Protein AF-A0A7W0SWQ0-F1 (afdb_monomer_lite)

pLDDT: mean 81.42, std 15.68, range [45.0, 95.19]

Foldseek 3Di:
DDDDDDDDDPCDDPPPPDVPDDDPLLVVQLVVCVVVVHDSVLSVVLSVVCVVVQVVCVVVVHDRDSVVSNVSSVVVSVVD

Secondary structure (DSSP, 8-state):
------------------S-S--HHHHHHHHHHHHTT--HHHHHHHHHHHHHHHHHHHHTT----HHHHHHHHHHHHTT-

Radius of gyration: 19.51 Å; chains: 1; bounding box: 30×20×73 Å

Sequence (80 aa):
LGTGPDTGSSSVPEESSTPTGEPTWRRSLMQALLGLGWNPREAEAAVQAVAPHAEERIERGHSVEVGVLLRQALSSLDRL

Structure (mmCIF, N/CA/C/O backbone):
data_AF-A0A7W0SWQ0-F1
#
_entry.id   AF-A0A7W0SWQ0-F1
#
loop_
_atom_site.group_PDB
_atom_site.id
_atom_site.type_symbol
_atom_site.label_atom_id
_atom_site.label_alt_id
_atom_site.label_comp_id
_atom_site.label_asym_id
_atom_site.label_entity_id
_atom_site.label_seq_id
_atom_site.pdbx_PDB_ins_code
_atom_site.Cartn_x
_atom_site.Cartn_y
_atom_site.Cartn_z
_atom_site.occupancy
_atom_site.B_iso_or_equiv
_atom_site.auth_seq_id
_atom_site.auth_comp_id
_atom_site.auth_asym_id
_atom_site.auth_atom_id
_atom_site.pdbx_PDB_model_num
ATOM 1 N N . LEU A 1 1 ? -9.458 -6.370 -59.125 1.00 58.62 1 LEU A N 1
ATOM 2 C CA . LEU A 1 1 ? -8.482 -5.389 -58.608 1.00 58.62 1 LEU A CA 1
ATOM 3 C C . LEU A 1 1 ? -9.190 -4.631 -57.504 1.00 58.62 1 LEU A C 1
ATOM 5 O O . LEU A 1 1 ? -10.062 -3.826 -57.799 1.00 58.62 1 LEU A O 1
ATOM 9 N N . GLY A 1 2 ? -8.962 -5.061 -56.266 1.00 69.00 2 GLY A N 1
ATOM 10 C CA . GLY A 1 2 ? -9.593 -4.497 -55.083 1.00 69.00 2 GLY A CA 1
ATOM 11 C C . GLY A 1 2 ? -8.683 -3.469 -54.431 1.00 69.00 2 GLY A C 1
ATOM 12 O O . GLY A 1 2 ? -7.471 -3.659 -54.390 1.00 69.00 2 GLY A O 1
ATOM 13 N N . THR A 1 3 ? -9.302 -2.436 -53.887 1.00 68.44 3 THR A N 1
ATOM 14 C CA . THR A 1 3 ? -8.745 -1.588 -52.837 1.00 68.44 3 THR A CA 1
ATOM 15 C C . THR A 1 3 ? -9.938 -1.154 -51.998 1.00 68.44 3 THR A C 1
ATOM 17 O O . THR A 1 3 ? -10.764 -0.354 -52.432 1.00 68.44 3 THR A O 1
ATOM 20 N N . GLY A 1 4 ? -10.107 -1.803 -50.845 1.00 58.44 4 GLY A N 1
ATOM 21 C CA . GLY A 1 4 ? -11.038 -1.340 -49.821 1.00 58.44 4 GLY A CA 1
ATOM 22 C C . GLY A 1 4 ? -10.461 -0.118 -49.100 1.00 58.44 4 GLY A C 1
ATOM 23 O O . GLY A 1 4 ? -9.259 0.118 -49.194 1.00 58.44 4 GLY A O 1
ATOM 24 N N . PRO A 1 5 ? -11.280 0.657 -48.377 1.00 70.12 5 PRO A N 1
ATOM 25 C CA . PRO A 1 5 ? -10.772 1.612 -47.408 1.00 70.12 5 PRO A CA 1
ATOM 26 C C . PRO A 1 5 ? -10.354 0.855 -46.140 1.00 70.12 5 PRO A C 1
ATOM 28 O O . PRO A 1 5 ? -11.172 0.603 -45.256 1.00 70.12 5 PRO A O 1
ATOM 31 N N . ASP A 1 6 ? -9.080 0.491 -46.028 1.00 68.00 6 ASP A N 1
ATOM 32 C CA . ASP A 1 6 ? -8.415 0.611 -44.734 1.00 68.00 6 ASP A CA 1
ATOM 33 C C . ASP A 1 6 ? -8.287 2.123 -44.483 1.00 68.00 6 ASP A C 1
ATOM 35 O O . ASP A 1 6 ? -7.829 2.894 -45.314 1.00 68.00 6 ASP A O 1
ATOM 39 N N . THR A 1 7 ?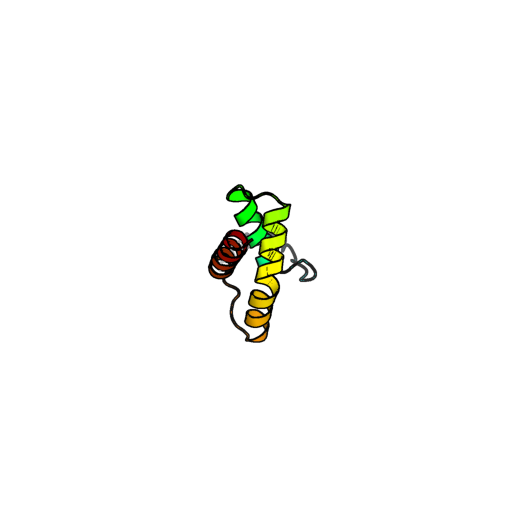 -8.839 2.680 -43.423 1.00 66.62 7 THR A N 1
ATOM 40 C CA . THR A 1 7 ? -8.126 2.697 -42.160 1.00 66.62 7 THR A CA 1
ATOM 41 C C . THR A 1 7 ? -9.124 3.156 -41.109 1.00 66.62 7 THR A C 1
ATOM 43 O O . THR A 1 7 ? -9.376 4.345 -40.918 1.00 66.62 7 THR A O 1
ATOM 46 N N . GLY A 1 8 ? -9.707 2.189 -40.407 1.00 62.19 8 GLY A N 1
ATOM 47 C CA . GLY A 1 8 ? -10.052 2.414 -39.017 1.00 62.19 8 GLY A CA 1
ATOM 48 C C . GLY A 1 8 ? -8.741 2.454 -38.248 1.00 62.19 8 GLY A C 1
ATOM 49 O O . GLY A 1 8 ? -8.143 1.414 -38.006 1.00 62.19 8 GLY A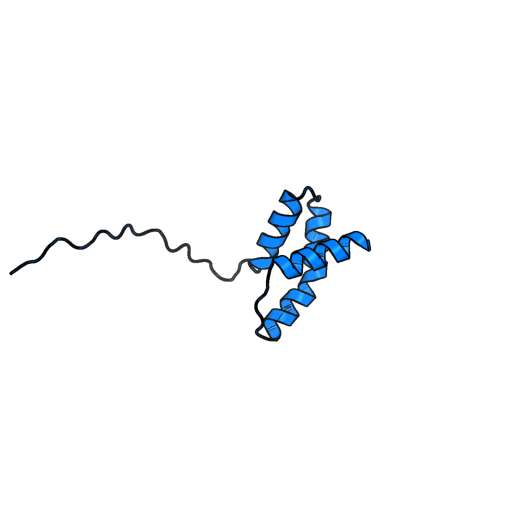 O 1
ATOM 50 N N . SER A 1 9 ? -8.285 3.642 -37.883 1.00 59.00 9 SER A N 1
ATOM 51 C CA . SER A 1 9 ? -7.373 3.774 -36.757 1.00 59.00 9 SER A CA 1
ATOM 52 C C . SER A 1 9 ? -7.796 5.008 -35.993 1.00 59.00 9 SER A C 1
ATOM 54 O O . SER A 1 9 ? -7.439 6.142 -36.305 1.00 59.00 9 SER A O 1
ATOM 56 N N . SER A 1 10 ? -8.675 4.757 -35.026 1.00 58.88 10 SER A N 1
ATOM 57 C CA . SER A 1 10 ? -8.923 5.671 -33.931 1.00 58.88 10 SER A CA 1
ATOM 58 C C . SER A 1 10 ? -7.566 5.922 -33.286 1.00 58.88 10 SER A C 1
ATOM 60 O O . SER A 1 10 ? -7.025 5.037 -32.627 1.00 58.88 10 SER A O 1
ATOM 62 N N . SER A 1 11 ? -6.991 7.096 -33.542 1.00 53.00 11 SER A N 1
ATOM 63 C CA . SER A 1 11 ? -5.792 7.563 -32.861 1.00 53.00 11 SER A CA 1
ATOM 64 C C . SER A 1 11 ? -6.180 7.780 -31.401 1.00 53.00 11 SER A C 1
ATOM 66 O O . SER A 1 11 ? -6.607 8.863 -31.008 1.00 53.00 11 SER A O 1
ATOM 68 N N . VAL A 1 12 ? -6.138 6.712 -30.604 1.00 62.22 12 VAL A N 1
ATOM 69 C CA . VAL A 1 12 ? -6.115 6.854 -29.154 1.00 62.22 12 VAL A CA 1
ATOM 70 C C . VAL A 1 12 ? -4.802 7.558 -28.830 1.00 62.22 12 VAL A C 1
ATOM 72 O O . VAL A 1 12 ? -3.767 7.165 -29.373 1.00 62.22 12 VAL A O 1
ATOM 75 N N . PRO A 1 13 ? -4.825 8.648 -28.051 1.00 54.31 13 PRO A N 1
ATOM 76 C CA . PRO A 1 13 ? -3.595 9.313 -27.676 1.00 54.31 13 PRO A CA 1
ATOM 77 C C . PRO A 1 13 ? -2.705 8.290 -26.973 1.00 54.31 13 PRO A C 1
ATOM 79 O O . PRO A 1 13 ? -3.099 7.691 -25.973 1.00 54.31 13 PRO A O 1
ATOM 82 N N . GLU A 1 14 ? -1.507 8.084 -27.516 1.00 50.34 14 GLU A N 1
ATOM 83 C CA . GLU A 1 14 ? -0.369 7.642 -26.728 1.00 50.34 14 GLU A CA 1
ATOM 84 C C . GLU A 1 14 ? -0.220 8.658 -25.593 1.00 50.34 14 GLU A C 1
ATOM 86 O O . GLU A 1 14 ? 0.391 9.719 -25.751 1.00 50.34 14 GLU A O 1
ATOM 91 N N . GLU A 1 15 ? -0.823 8.353 -24.440 1.00 49.41 15 GLU A N 1
ATOM 92 C CA . GLU A 1 15 ? -0.381 8.895 -23.165 1.00 49.41 15 GLU A CA 1
ATOM 93 C C . GLU A 1 15 ? 1.064 8.442 -22.988 1.00 49.41 15 GLU A C 1
ATOM 95 O O . GLU A 1 15 ? 1.380 7.385 -22.440 1.00 49.41 15 GLU A O 1
ATOM 100 N N . SER A 1 16 ? 1.938 9.275 -23.539 1.00 46.12 16 SER A N 1
ATOM 101 C CA . SER A 1 16 ? 3.353 9.364 -23.261 1.00 46.12 16 SER A CA 1
ATOM 102 C C . SER A 1 16 ? 3.513 9.438 -21.747 1.00 46.12 16 SER A C 1
ATOM 104 O O . SER A 1 16 ? 3.500 10.516 -21.156 1.00 46.12 16 SER A O 1
ATOM 106 N N . SER A 1 17 ? 3.630 8.283 -21.096 1.00 53.38 17 SER A N 1
ATOM 107 C CA . SER A 1 17 ? 4.084 8.215 -19.715 1.00 53.38 17 SER A CA 1
ATOM 108 C C . SER A 1 17 ? 5.569 8.536 -19.740 1.00 53.38 17 SER A C 1
ATOM 110 O O . SER A 1 17 ? 6.420 7.666 -19.910 1.00 53.38 17 SER A O 1
ATOM 112 N N . THR A 1 18 ? 5.874 9.824 -19.645 1.00 45.00 18 THR A N 1
ATOM 113 C CA . THR A 1 18 ? 7.211 10.321 -19.353 1.00 45.00 18 THR A CA 1
ATOM 114 C C . THR A 1 18 ? 7.708 9.613 -18.084 1.00 45.00 18 THR A C 1
ATOM 116 O O . THR A 1 18 ? 7.063 9.715 -17.039 1.00 45.00 18 THR A O 1
ATOM 119 N N . PRO A 1 19 ? 8.839 8.878 -18.107 1.00 50.19 19 PRO A N 1
ATOM 120 C CA . PRO A 1 19 ? 9.354 8.177 -16.927 1.00 50.19 19 PRO A CA 1
ATOM 121 C C . PRO A 1 19 ? 10.028 9.136 -15.924 1.00 50.19 19 PRO A C 1
ATOM 123 O O . PRO A 1 19 ? 11.021 8.807 -15.286 1.00 50.19 19 PRO A O 1
ATOM 126 N N . THR A 1 20 ? 9.486 10.344 -15.772 1.00 51.00 20 THR A N 1
ATOM 127 C CA . THR A 1 20 ? 9.806 11.294 -14.696 1.00 51.00 20 THR A CA 1
ATOM 128 C C . THR A 1 20 ? 8.586 11.433 -13.783 1.00 51.00 20 THR A C 1
ATOM 130 O O . THR A 1 20 ? 8.215 12.512 -13.338 1.00 51.00 20 THR A O 1
ATOM 133 N N . GLY A 1 21 ? 7.908 10.313 -13.559 1.00 50.22 21 GLY A N 1
ATOM 134 C CA . GLY A 1 21 ? 6.867 10.141 -12.562 1.00 50.22 21 GLY A CA 1
ATOM 135 C C . GLY A 1 21 ? 7.316 9.035 -11.625 1.00 50.22 21 GLY A C 1
ATOM 136 O O . GLY A 1 21 ? 8.016 8.114 -12.046 1.00 50.22 21 GLY A O 1
ATOM 137 N N . GLU A 1 22 ? 6.965 9.153 -10.352 1.00 59.88 22 GLU A N 1
ATOM 138 C CA . GLU A 1 22 ? 7.244 8.160 -9.318 1.00 59.88 22 GLU A CA 1
ATOM 139 C C . GLU A 1 22 ? 7.080 6.719 -9.831 1.00 59.88 22 GLU A C 1
ATOM 141 O O . GLU A 1 22 ? 6.170 6.445 -10.622 1.00 59.88 22 GLU A O 1
ATOM 146 N N . PRO A 1 23 ? 7.930 5.775 -9.386 1.00 76.88 23 PRO A N 1
ATOM 147 C CA . PRO A 1 23 ? 7.895 4.424 -9.917 1.00 76.88 23 PRO A CA 1
ATOM 148 C C . PRO A 1 23 ? 6.489 3.834 -9.778 1.00 76.88 23 PRO A C 1
ATOM 150 O O . PRO A 1 23 ? 5.880 3.891 -8.709 1.00 76.88 23 PRO A O 1
ATOM 153 N N . THR A 1 24 ? 5.967 3.257 -10.865 1.00 83.38 24 THR A N 1
ATOM 154 C CA . THR A 1 24 ? 4.559 2.836 -10.999 1.00 83.38 24 THR A CA 1
ATOM 155 C C . THR A 1 24 ? 4.094 1.914 -9.864 1.00 83.38 24 THR A C 1
ATOM 157 O O . THR A 1 24 ? 2.918 1.922 -9.487 1.00 83.38 24 THR A O 1
ATOM 160 N N . TRP A 1 25 ? 5.021 1.155 -9.268 1.00 88.06 25 TRP A N 1
ATOM 161 C CA . TRP A 1 25 ? 4.759 0.299 -8.113 1.00 88.06 25 TRP A CA 1
ATOM 162 C C . TRP A 1 25 ? 4.404 1.089 -6.841 1.00 88.06 25 TRP A C 1
ATOM 164 O O . TRP A 1 25 ? 3.536 0.631 -6.102 1.00 88.06 25 TRP A O 1
ATOM 174 N N . ARG A 1 26 ? 4.998 2.273 -6.596 1.00 91.62 26 ARG A N 1
ATOM 175 C CA . ARG A 1 26 ? 4.697 3.112 -5.414 1.00 91.62 26 ARG A CA 1
ATOM 176 C C . ARG A 1 26 ? 3.252 3.570 -5.447 1.00 91.62 26 ARG A C 1
ATOM 178 O O . ARG A 1 26 ? 2.512 3.337 -4.496 1.00 91.62 26 ARG A O 1
ATOM 185 N N . ARG A 1 27 ? 2.828 4.139 -6.580 1.00 90.19 27 ARG A N 1
ATOM 186 C CA . ARG A 1 27 ? 1.445 4.591 -6.781 1.00 90.19 27 ARG A CA 1
ATOM 187 C C . ARG A 1 27 ? 0.454 3.433 -6.656 1.00 90.19 27 ARG A C 1
ATOM 189 O O . ARG A 1 27 ? -0.561 3.572 -5.984 1.00 90.19 27 ARG A O 1
ATOM 196 N N . SER A 1 28 ? 0.765 2.286 -7.262 1.00 91.31 28 SER A N 1
ATOM 197 C CA . SER A 1 28 ? -0.099 1.096 -7.207 1.00 91.31 28 SER A CA 1
ATOM 198 C C . SER A 1 28 ? -0.244 0.552 -5.783 1.00 91.31 28 SER A C 1
ATOM 200 O O . SER A 1 28 ? -1.347 0.213 -5.361 1.00 91.31 28 SER A O 1
ATOM 202 N N . LEU A 1 29 ? 0.851 0.518 -5.018 1.00 93.19 29 LEU A N 1
ATOM 203 C CA . LEU A 1 29 ? 0.846 0.080 -3.625 1.00 93.19 29 LEU A CA 1
ATOM 204 C C . LEU A 1 29 ? 0.079 1.055 -2.721 1.00 93.19 29 LEU A C 1
ATOM 206 O O . LEU A 1 29 ? -0.734 0.617 -1.911 1.00 93.19 29 LEU A O 1
ATOM 210 N N . MET A 1 30 ? 0.284 2.363 -2.898 1.00 94.06 30 MET A N 1
ATOM 211 C CA . MET A 1 30 ? -0.445 3.401 -2.165 1.00 94.06 30 MET A CA 1
ATOM 212 C C . MET A 1 30 ? -1.958 3.280 -2.396 1.00 94.06 30 MET A C 1
ATOM 214 O O . MET A 1 30 ? -2.722 3.237 -1.438 1.00 94.06 30 MET A O 1
ATOM 218 N N . GLN A 1 31 ? -2.396 3.154 -3.653 1.00 93.88 31 GLN A N 1
ATOM 219 C CA . GLN A 1 31 ? -3.814 2.976 -3.990 1.00 93.88 31 GLN A CA 1
ATOM 220 C C . GLN A 1 31 ? -4.398 1.691 -3.385 1.00 93.88 31 GLN A C 1
ATOM 222 O O . GLN A 1 31 ? -5.512 1.713 -2.865 1.00 93.88 31 GLN A O 1
ATOM 227 N N . ALA A 1 32 ? -3.641 0.588 -3.394 1.00 93.31 32 ALA A N 1
ATOM 228 C CA . ALA A 1 32 ? -4.073 -0.664 -2.775 1.00 93.31 32 ALA A CA 1
ATOM 229 C C . ALA A 1 32 ? -4.256 -0.526 -1.253 1.00 93.31 32 ALA A C 1
ATOM 231 O O . 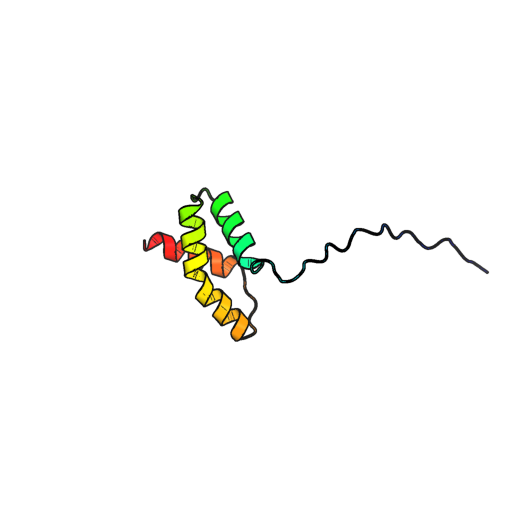ALA A 1 32 ? -5.266 -0.974 -0.716 1.00 93.31 32 ALA A O 1
ATOM 232 N N . LEU A 1 33 ? -3.311 0.120 -0.561 1.00 94.50 33 LEU A N 1
ATOM 233 C CA . LEU A 1 33 ? -3.379 0.336 0.888 1.00 94.50 33 LEU A CA 1
ATOM 234 C C . LEU A 1 33 ? -4.537 1.265 1.275 1.00 94.50 33 LEU A C 1
ATOM 236 O O . LEU A 1 33 ? -5.281 0.958 2.204 1.00 94.50 33 LEU A O 1
ATOM 240 N N . LEU A 1 34 ? -4.749 2.346 0.524 1.00 95.19 34 LEU A N 1
ATOM 241 C CA . LEU A 1 34 ? -5.896 3.234 0.729 1.00 95.19 34 LEU A CA 1
ATOM 242 C C . LEU A 1 34 ? -7.229 2.503 0.493 1.00 95.19 34 LEU A C 1
ATOM 244 O O . LEU A 1 34 ? -8.160 2.661 1.279 1.00 95.19 34 LEU A O 1
ATOM 248 N N . GLY A 1 35 ? -7.316 1.657 -0.542 1.00 93.88 35 GLY A N 1
ATOM 249 C CA . GLY A 1 35 ? -8.504 0.840 -0.825 1.00 93.88 35 GLY A CA 1
ATOM 250 C C . GLY A 1 35 ? -8.800 -0.229 0.236 1.00 93.88 35 GLY A C 1
ATOM 251 O O . GLY A 1 35 ? -9.953 -0.617 0.407 1.00 93.88 35 GLY A O 1
ATOM 252 N N . LEU A 1 36 ? -7.780 -0.672 0.978 1.00 92.00 36 LEU A N 1
ATOM 253 C CA . LEU A 1 36 ? -7.905 -1.572 2.132 1.00 92.00 36 LEU A CA 1
ATOM 254 C C . LEU A 1 36 ? -8.389 -0.858 3.408 1.00 92.00 36 LEU A C 1
ATOM 256 O O . LEU A 1 36 ? -8.752 -1.533 4.369 1.00 92.00 36 LEU A O 1
ATOM 260 N N . GLY A 1 37 ? -8.412 0.479 3.423 1.00 94.56 37 GLY A N 1
ATOM 261 C CA . GLY A 1 37 ? -8.856 1.285 4.562 1.00 94.56 37 GLY A CA 1
ATOM 262 C C . GLY A 1 37 ? -7.736 1.808 5.466 1.00 94.56 37 GLY A C 1
ATOM 263 O O . GLY A 1 37 ? -8.040 2.390 6.504 1.00 94.56 37 GLY A O 1
ATOM 264 N N . TRP A 1 38 ? -6.464 1.641 5.086 1.00 93.50 38 TRP A N 1
ATOM 265 C CA . TRP A 1 38 ? -5.339 2.249 5.805 1.00 93.50 38 TRP A CA 1
ATOM 266 C C . TRP A 1 38 ? -5.318 3.767 5.618 1.00 93.50 38 TRP A C 1
ATOM 268 O O . TRP A 1 38 ? -5.655 4.280 4.544 1.00 93.50 38 TRP A O 1
ATOM 278 N N . ASN A 1 39 ? -4.875 4.510 6.634 1.00 94.06 39 ASN A N 1
ATOM 279 C CA . ASN A 1 39 ? -4.774 5.960 6.516 1.00 94.06 39 ASN A CA 1
ATOM 280 C C . ASN A 1 39 ? -3.600 6.374 5.601 1.00 94.06 39 ASN A C 1
ATOM 282 O O . ASN A 1 39 ? -2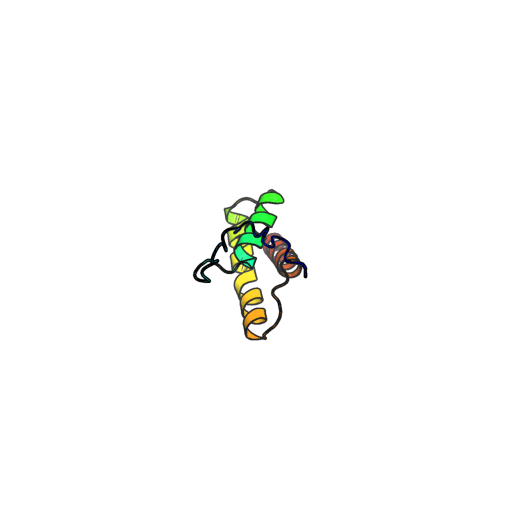.594 5.668 5.523 1.00 94.06 39 ASN A O 1
ATOM 286 N N . PRO A 1 40 ? -3.651 7.565 4.966 1.00 92.56 40 PRO A N 1
ATOM 287 C CA . PRO A 1 40 ? -2.604 8.024 4.044 1.00 92.56 40 PRO A CA 1
ATOM 288 C C . PRO A 1 40 ? -1.199 8.036 4.654 1.00 92.56 40 PRO A C 1
ATOM 290 O O . PRO A 1 40 ? -0.231 7.683 3.990 1.00 92.56 40 PRO A O 1
ATOM 293 N N . ARG A 1 41 ? -1.099 8.389 5.941 1.00 92.19 41 ARG A N 1
ATOM 294 C CA . ARG A 1 41 ? 0.163 8.392 6.692 1.00 92.19 41 ARG A CA 1
ATOM 295 C C . ARG A 1 41 ? 0.754 6.987 6.826 1.00 92.19 41 ARG A C 1
ATOM 297 O O . ARG A 1 41 ? 1.955 6.818 6.657 1.00 92.19 41 ARG A O 1
ATOM 304 N N . GLU A 1 42 ? -0.079 5.999 7.140 1.00 92.25 42 GLU A N 1
ATOM 305 C CA . GLU A 1 42 ? 0.351 4.604 7.285 1.00 92.25 42 GLU A CA 1
ATOM 306 C C . GLU A 1 42 ? 0.705 4.007 5.925 1.00 92.25 42 GLU A C 1
ATOM 308 O O . GLU A 1 42 ? 1.730 3.343 5.789 1.00 92.25 42 GLU A O 1
ATOM 313 N N . ALA A 1 43 ? -0.093 4.309 4.898 1.00 93.88 43 ALA A N 1
ATOM 314 C CA . ALA A 1 43 ? 0.171 3.875 3.534 1.00 93.88 43 ALA A CA 1
ATOM 315 C C . ALA A 1 43 ? 1.523 4.399 3.023 1.00 93.88 43 ALA A C 1
ATOM 317 O O . ALA A 1 43 ? 2.327 3.623 2.509 1.00 93.88 43 ALA A O 1
ATOM 318 N N . GLU A 1 44 ? 1.809 5.689 3.212 1.00 92.69 44 GLU A N 1
ATOM 319 C CA . GLU A 1 44 ? 3.112 6.279 2.884 1.00 92.69 44 GLU A CA 1
ATOM 320 C C . GLU A 1 44 ? 4.257 5.637 3.670 1.00 92.69 44 GLU A C 1
ATOM 322 O O . GLU A 1 44 ? 5.269 5.262 3.075 1.00 92.69 44 GLU A O 1
ATOM 327 N N . ALA A 1 45 ? 4.098 5.459 4.986 1.00 92.69 45 ALA A N 1
ATOM 328 C CA . ALA A 1 45 ? 5.115 4.822 5.821 1.00 92.69 45 ALA A CA 1
ATOM 329 C C . ALA A 1 45 ? 5.434 3.399 5.333 1.00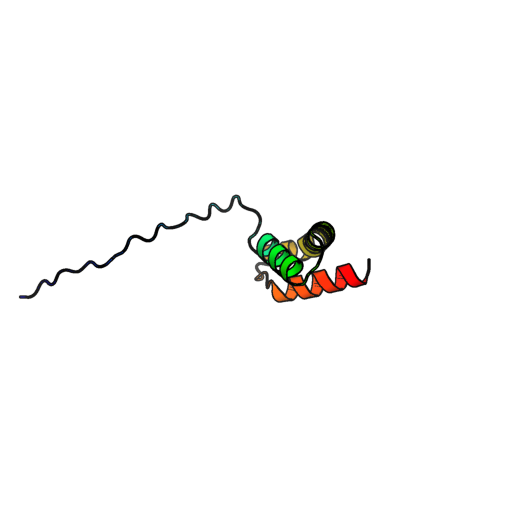 92.69 45 ALA A C 1
ATOM 331 O O . ALA A 1 45 ? 6.602 3.022 5.224 1.00 92.69 45 ALA A O 1
ATOM 332 N N . ALA A 1 46 ? 4.410 2.631 4.959 1.00 93.00 46 ALA A N 1
ATOM 333 C CA . ALA A 1 46 ? 4.583 1.286 4.432 1.00 93.00 46 ALA A CA 1
ATOM 334 C C . ALA A 1 46 ? 5.260 1.281 3.048 1.00 93.00 46 ALA A C 1
ATOM 336 O O . ALA A 1 46 ? 6.142 0.458 2.799 1.00 93.00 46 ALA A O 1
ATOM 337 N N . VAL A 1 47 ? 4.900 2.217 2.159 1.00 92.88 47 VAL A N 1
ATOM 338 C CA . VAL A 1 47 ? 5.545 2.393 0.844 1.00 92.88 47 VAL A CA 1
ATOM 339 C C . VAL A 1 47 ? 7.027 2.753 1.001 1.00 92.88 47 VAL A C 1
ATOM 341 O O . VAL A 1 47 ? 7.868 2.199 0.288 1.00 92.88 47 VAL A O 1
ATOM 344 N N . GLN A 1 48 ? 7.365 3.635 1.946 1.00 93.38 48 GLN A N 1
ATOM 345 C CA . GLN A 1 48 ? 8.754 3.982 2.260 1.00 93.38 48 GLN A CA 1
ATOM 346 C C . GLN A 1 48 ? 9.524 2.787 2.837 1.00 93.38 48 GLN A C 1
ATOM 348 O O . GLN A 1 48 ? 10.660 2.547 2.431 1.00 93.38 48 GLN A O 1
ATOM 353 N N . ALA A 1 49 ? 8.905 1.988 3.710 1.00 93.44 49 ALA A N 1
ATOM 354 C CA . ALA A 1 49 ? 9.537 0.803 4.291 1.00 93.44 49 ALA A CA 1
ATOM 355 C C . ALA A 1 49 ? 9.894 -0.270 3.240 1.00 93.44 49 ALA A C 1
ATOM 357 O O . ALA A 1 49 ? 10.926 -0.938 3.352 1.00 93.44 49 ALA A O 1
ATOM 358 N N . VAL A 1 50 ? 9.078 -0.430 2.190 1.00 92.69 50 VAL A N 1
ATOM 359 C CA . VAL A 1 50 ? 9.332 -1.418 1.121 1.00 92.69 50 VAL A CA 1
ATOM 360 C C . VAL A 1 50 ? 10.120 -0.868 -0.070 1.00 92.69 50 VAL A C 1
ATOM 362 O O . VAL A 1 50 ? 10.574 -1.650 -0.905 1.00 92.69 50 VAL A O 1
ATOM 365 N N . ALA A 1 51 ? 10.330 0.449 -0.146 1.00 92.19 51 ALA A N 1
ATOM 366 C CA . ALA A 1 51 ? 11.157 1.084 -1.170 1.00 92.19 51 ALA A CA 1
ATOM 367 C C . ALA A 1 51 ? 12.543 0.449 -1.364 1.00 92.19 51 ALA A C 1
ATOM 369 O O . ALA A 1 51 ? 12.836 0.090 -2.507 1.00 92.19 51 ALA A O 1
ATOM 370 N N . PRO A 1 52 ? 13.357 0.210 -0.316 1.00 90.81 52 PRO A N 1
ATOM 371 C CA . PRO A 1 52 ? 14.668 -0.414 -0.500 1.00 90.81 52 PRO A CA 1
ATOM 372 C C . PRO A 1 52 ? 14.575 -1.831 -1.087 1.00 90.81 52 PRO A C 1
ATOM 374 O O . PRO A 1 52 ? 15.418 -2.225 -1.886 1.00 90.81 52 PRO A O 1
ATOM 377 N N . HIS A 1 53 ? 13.524 -2.589 -0.760 1.00 90.19 53 HIS A N 1
ATOM 378 C CA . HIS A 1 53 ? 13.310 -3.930 -1.313 1.00 90.19 53 HIS A CA 1
ATOM 379 C C . HIS A 1 53 ? 12.910 -3.881 -2.792 1.00 90.19 53 HIS A C 1
ATOM 381 O O . HIS A 1 53 ? 13.322 -4.728 -3.585 1.00 90.19 53 HIS A O 1
ATOM 387 N N . ALA A 1 54 ? 12.092 -2.901 -3.180 1.00 91.00 54 ALA A N 1
ATOM 388 C CA . ALA A 1 54 ? 11.717 -2.695 -4.572 1.00 91.00 54 ALA A CA 1
ATOM 389 C C . ALA A 1 54 ? 12.925 -2.267 -5.417 1.00 91.00 54 ALA A C 1
ATOM 391 O O . ALA A 1 54 ? 13.147 -2.838 -6.482 1.00 91.00 54 ALA A O 1
ATOM 392 N N . GLU A 1 55 ? 13.714 -1.313 -4.923 1.00 89.94 55 GLU A N 1
ATOM 393 C CA . GLU A 1 55 ? 14.929 -0.821 -5.581 1.00 89.94 55 GLU A CA 1
ATOM 394 C C . GLU A 1 55 ? 15.977 -1.929 -5.729 1.00 89.94 55 GLU A C 1
ATOM 396 O O . GLU A 1 55 ? 16.495 -2.123 -6.825 1.00 89.94 55 GLU A O 1
ATOM 401 N N . GLU A 1 56 ? 16.200 -2.743 -4.693 1.00 90.31 56 GLU A N 1
ATOM 402 C CA . GLU A 1 56 ? 17.092 -3.906 -4.770 1.00 90.31 56 GLU A CA 1
ATOM 403 C C . GLU A 1 56 ? 16.658 -4.901 -5.859 1.00 90.31 56 GLU A C 1
ATOM 405 O O . GLU A 1 56 ? 17.495 -5.454 -6.576 1.00 90.31 56 GLU A O 1
ATOM 410 N N . ARG A 1 57 ? 15.348 -5.136 -6.014 1.00 89.44 57 ARG A N 1
ATOM 411 C CA . ARG A 1 57 ? 14.846 -5.999 -7.092 1.00 89.44 57 ARG A CA 1
ATOM 412 C C . ARG A 1 57 ? 15.093 -5.393 -8.467 1.00 89.44 57 ARG A C 1
ATOM 414 O O . ARG A 1 57 ? 15.545 -6.123 -9.342 1.00 89.44 57 ARG A O 1
ATOM 421 N N . ILE A 1 58 ? 14.846 -4.096 -8.640 1.00 88.19 58 ILE A N 1
ATOM 422 C CA . ILE A 1 58 ? 15.111 -3.390 -9.903 1.00 88.19 58 ILE A CA 1
ATOM 423 C C . ILE A 1 58 ? 16.600 -3.478 -10.256 1.00 88.19 58 ILE A C 1
ATOM 425 O O . ILE A 1 58 ? 16.926 -3.845 -11.381 1.00 88.19 58 ILE A O 1
ATOM 429 N N . GLU A 1 59 ? 17.487 -3.217 -9.293 1.00 88.81 59 GLU A N 1
ATOM 430 C CA . GLU A 1 59 ? 18.944 -3.284 -9.470 1.00 88.81 59 GLU A CA 1
ATOM 431 C C . GLU A 1 59 ? 19.406 -4.694 -9.867 1.00 88.81 59 GLU A C 1
ATOM 433 O O . GLU A 1 59 ? 20.249 -4.870 -10.742 1.00 88.81 59 GLU A O 1
ATOM 438 N N . ARG A 1 60 ? 18.789 -5.731 -9.287 1.00 89.12 60 ARG A N 1
ATOM 439 C CA . ARG A 1 60 ? 19.029 -7.133 -9.669 1.00 89.12 60 ARG A CA 1
ATOM 440 C C . ARG A 1 60 ? 18.396 -7.531 -11.009 1.00 89.12 60 ARG A C 1
ATOM 442 O O . ARG A 1 60 ? 18.513 -8.688 -11.406 1.00 89.12 60 ARG A O 1
ATOM 449 N N . GLY A 1 61 ? 17.701 -6.624 -11.695 1.00 86.69 61 GLY A N 1
ATOM 450 C CA . GLY A 1 61 ? 16.968 -6.922 -12.927 1.00 86.69 61 GLY A CA 1
ATOM 451 C C . GLY A 1 61 ? 15.741 -7.813 -12.711 1.00 86.69 61 GLY A C 1
ATOM 452 O O . GLY A 1 61 ? 15.276 -8.470 -13.641 1.00 86.69 61 GLY A O 1
ATOM 453 N N . HIS A 1 62 ? 15.223 -7.879 -11.485 1.00 86.62 62 HIS A N 1
ATOM 454 C CA . HIS A 1 62 ? 14.026 -8.635 -11.135 1.00 86.62 62 HIS A CA 1
ATOM 455 C C . HIS A 1 62 ? 12.775 -7.752 -11.226 1.00 86.62 62 HIS A C 1
ATOM 457 O O . HIS A 1 62 ? 12.769 -6.594 -10.807 1.00 86.62 62 HIS A O 1
ATOM 463 N N . SER A 1 63 ? 11.668 -8.336 -11.690 1.00 82.81 63 SER A N 1
ATOM 464 C CA . SER A 1 63 ? 10.374 -7.654 -11.733 1.00 82.81 63 SER A CA 1
ATOM 465 C C . SER A 1 63 ? 9.874 -7.280 -10.337 1.00 82.81 63 SER A C 1
ATOM 467 O O . SER A 1 63 ? 9.892 -8.083 -9.394 1.00 82.81 63 SER A O 1
ATOM 469 N N . VAL A 1 64 ? 9.371 -6.052 -10.213 1.00 89.88 64 VAL A N 1
ATOM 470 C CA . VAL A 1 64 ? 8.743 -5.562 -8.986 1.00 89.88 64 VAL A CA 1
ATOM 471 C C . VAL A 1 64 ? 7.282 -6.003 -8.932 1.00 89.88 64 VAL A C 1
ATOM 473 O O . VAL A 1 64 ? 6.367 -5.272 -9.292 1.00 89.88 64 VAL A O 1
ATOM 476 N N . GLU A 1 65 ? 7.059 -7.214 -8.434 1.00 89.06 65 GLU A N 1
ATOM 477 C CA . GLU A 1 65 ? 5.718 -7.723 -8.129 1.00 89.06 65 GLU A CA 1
ATOM 478 C C . GLU A 1 65 ? 5.057 -6.925 -6.992 1.00 89.06 65 GLU A C 1
ATOM 480 O O . GLU A 1 65 ? 5.521 -6.982 -5.845 1.00 89.06 65 GLU A O 1
ATOM 485 N N . VAL A 1 66 ? 3.961 -6.221 -7.295 1.00 88.81 66 VAL A N 1
ATOM 486 C CA . VAL A 1 66 ? 3.200 -5.405 -6.328 1.00 88.81 66 VAL A CA 1
ATOM 487 C C . VAL A 1 66 ? 2.623 -6.266 -5.201 1.00 88.81 66 VAL A C 1
ATOM 489 O O . VAL A 1 66 ? 2.638 -5.842 -4.051 1.00 88.81 66 VAL A O 1
ATOM 492 N N . GLY A 1 67 ? 2.195 -7.501 -5.486 1.00 90.12 67 GLY A N 1
ATOM 493 C CA . GLY A 1 67 ? 1.681 -8.420 -4.460 1.00 90.12 67 GLY A CA 1
ATOM 494 C C . GLY A 1 67 ? 2.725 -8.800 -3.400 1.00 90.12 67 GLY A C 1
ATOM 495 O O . GLY A 1 67 ? 2.400 -8.908 -2.218 1.00 90.12 67 GLY A O 1
ATOM 496 N N . VAL A 1 68 ? 3.996 -8.933 -3.801 1.00 91.62 68 VAL A N 1
ATOM 497 C CA . VAL A 1 68 ? 5.108 -9.185 -2.866 1.00 91.62 68 VAL A CA 1
ATOM 498 C C . VAL A 1 68 ? 5.348 -7.958 -1.988 1.00 91.62 68 VAL A C 1
ATOM 500 O O . VAL A 1 68 ? 5.455 -8.096 -0.769 1.00 91.62 68 VAL A O 1
ATOM 503 N N . LEU A 1 69 ? 5.364 -6.761 -2.585 1.00 92.06 69 LEU A N 1
ATOM 504 C CA . LEU A 1 69 ? 5.521 -5.511 -1.837 1.00 92.06 69 LEU A CA 1
ATOM 505 C C . LEU A 1 69 ? 4.352 -5.255 -0.886 1.00 92.06 69 LEU A C 1
ATOM 507 O O . LEU A 1 69 ? 4.584 -4.816 0.231 1.00 92.06 69 LEU A O 1
ATOM 511 N N . LEU A 1 70 ? 3.118 -5.572 -1.285 1.00 92.19 70 LEU A N 1
ATOM 512 C CA . LEU A 1 70 ? 1.942 -5.422 -0.428 1.00 92.19 70 LEU A CA 1
ATOM 513 C C . LEU A 1 70 ? 2.056 -6.296 0.821 1.00 92.19 70 LEU A C 1
ATOM 515 O O . LEU A 1 70 ? 1.847 -5.815 1.931 1.00 92.19 70 LEU A O 1
ATOM 519 N N . ARG A 1 71 ? 2.462 -7.561 0.667 1.00 91.88 71 ARG A N 1
ATOM 520 C CA . ARG A 1 71 ? 2.692 -8.443 1.817 1.00 91.88 71 ARG A CA 1
ATOM 521 C C . ARG A 1 71 ? 3.797 -7.910 2.733 1.00 91.88 71 ARG A C 1
ATOM 523 O O . ARG A 1 71 ? 3.653 -7.978 3.951 1.00 91.88 71 ARG A O 1
ATOM 530 N N . GLN A 1 72 ? 4.88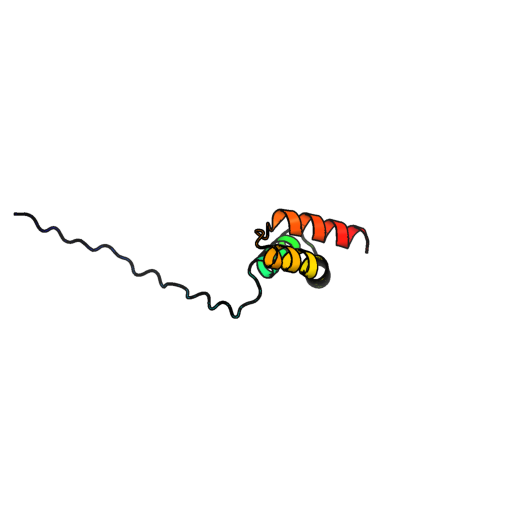7 -7.389 2.168 1.00 93.44 72 GLN A N 1
ATOM 531 C CA . GLN A 1 72 ? 5.962 -6.792 2.967 1.00 93.44 72 GLN A CA 1
ATOM 532 C C . GLN A 1 72 ? 5.516 -5.513 3.682 1.00 93.44 72 GLN A C 1
ATOM 534 O O . GLN A 1 72 ? 5.833 -5.344 4.855 1.00 93.44 72 GLN A O 1
ATOM 539 N N . ALA A 1 73 ? 4.742 -4.661 3.013 1.00 93.06 73 ALA A N 1
ATOM 540 C CA . ALA A 1 73 ? 4.179 -3.438 3.571 1.00 93.06 73 ALA A CA 1
ATOM 541 C C . ALA A 1 73 ? 3.293 -3.755 4.782 1.00 93.06 73 ALA A C 1
ATOM 543 O O . ALA A 1 73 ? 3.511 -3.214 5.862 1.00 93.06 73 ALA A O 1
ATOM 544 N N . LEU A 1 74 ? 2.372 -4.713 4.641 1.00 92.12 74 LEU A N 1
ATOM 545 C CA . LEU A 1 74 ? 1.519 -5.167 5.742 1.00 92.12 74 LEU A CA 1
ATOM 546 C C . LEU A 1 74 ? 2.334 -5.776 6.893 1.00 92.12 74 LEU A C 1
ATOM 548 O O . LEU A 1 74 ? 2.086 -5.460 8.050 1.00 92.12 74 LEU A O 1
ATOM 552 N N . SER A 1 75 ? 3.351 -6.593 6.591 1.00 93.62 75 SER A N 1
ATOM 553 C CA . SER A 1 75 ? 4.239 -7.144 7.624 1.00 93.62 75 SER A CA 1
ATOM 554 C C . SER A 1 75 ? 5.088 -6.080 8.330 1.00 93.62 75 SER A C 1
ATOM 556 O O . SER A 1 75 ? 5.555 -6.342 9.439 1.00 93.62 75 SER A O 1
ATOM 558 N N . SER A 1 76 ? 5.352 -4.941 7.687 1.00 90.81 76 SER A N 1
ATOM 559 C CA . SER A 1 76 ? 6.037 -3.806 8.303 1.00 90.81 76 SER A CA 1
ATOM 560 C C . SER A 1 76 ? 5.101 -3.055 9.240 1.00 90.81 76 SER A C 1
ATOM 562 O O . SER A 1 76 ? 5.527 -2.707 10.332 1.00 90.81 76 SER A O 1
ATOM 564 N N . LEU A 1 77 ? 3.848 -2.831 8.830 1.00 88.31 77 LEU A N 1
ATOM 565 C CA . LEU A 1 77 ? 2.832 -2.156 9.644 1.00 88.31 77 LEU A CA 1
ATOM 566 C C . LEU A 1 77 ? 2.479 -2.947 10.908 1.00 88.31 77 LEU A C 1
ATOM 568 O O . LEU A 1 77 ? 2.336 -2.355 11.965 1.00 88.31 77 LEU A O 1
ATOM 572 N N . ASP A 1 78 ? 2.405 -4.276 10.816 1.00 87.62 78 ASP A N 1
ATOM 573 C CA . ASP A 1 78 ? 2.134 -5.164 11.961 1.00 87.62 78 ASP A CA 1
ATOM 574 C C . ASP A 1 78 ? 3.225 -5.100 13.053 1.00 87.62 78 ASP A C 1
ATOM 576 O O . ASP A 1 78 ? 2.981 -5.420 14.212 1.00 87.62 78 ASP A O 1
ATOM 580 N N . ARG A 1 79 ? 4.443 -4.675 12.686 1.00 80.50 79 ARG A N 1
ATOM 581 C CA . ARG A 1 79 ? 5.591 -4.552 13.601 1.00 80.50 79 ARG A CA 1
ATOM 582 C C . ARG A 1 79 ? 5.802 -3.142 14.153 1.00 80.50 79 ARG A C 1
ATOM 584 O O . ARG A 1 79 ? 6.741 -2.966 14.934 1.00 80.50 79 ARG A O 1
ATOM 591 N N . LEU A 1 80 ? 5.020 -2.163 13.703 1.00 72.38 80 LEU A N 1
ATOM 592 C CA . LEU A 1 80 ? 5.037 -0.792 14.223 1.00 72.38 80 LEU A CA 1
ATOM 593 C C . LEU A 1 80 ? 4.183 -0.693 15.489 1.00 72.38 80 LEU A C 1
ATOM 595 O O . LEU A 1 80 ? 4.600 0.077 16.383 1.00 72.38 80 LEU A O 1
#